Protein AF-A0A529LFW7-F1 (afdb_monomer)

Secondary structure (DSSP, 8-state):
--------HHHHHHHHHHHHHHHHHHHHHHHT---TT-TTHHHHHHHHHHHHHHHHHHHHHHHHHTT--HHHHHHHHHHHHHHHHHHHHHHH-

Neares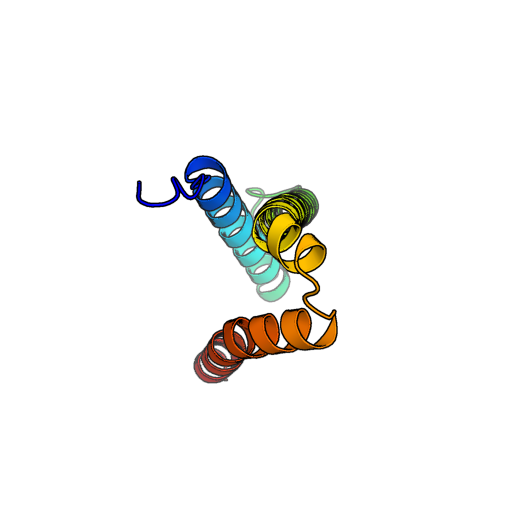t PDB structures (foldseek):
  9f1b-assembly1_Bh  TM=6.950E-01  e=3.339E+00  Oryctolagus cuniculus
  7oyc-assembly1_h1  TM=5.357E-01  e=6.416E+00  Xenopus laevis

pLDDT: mean 83.76, std 14.05, range [40.62, 96.19]

Radius of gyration: 16.79 Å; Cα contacts (8 Å, |Δi|>4): 27; chains: 1; bounding box: 48×30×41 Å

Solvent-accessible surface area (backbone atoms only — not comparable to full-atom values): 5463 Å² total; per-residue (Å²): 133,80,80,83,71,86,72,58,62,70,58,55,50,50,37,51,53,22,48,52,48,33,52,54,42,53,52,30,69,75,66,72,54,90,67,86,85,60,91,52,38,66,59,28,46,51,51,30,51,53,54,48,51,53,55,50,49,66,77,38,46,70,45,46,76,72,66,54,49,73,63,60,55,49,52,60,45,47,71,64,48,49,63,57,51,53,50,50,48,66,72,74,106

Foldseek 3Di:
DPPPPPDPVVLVVLLVVLVVLLVVVVVCVVVVDPDVPPPCSVVSVVSNVVSVVVVLCVVCVVVVVVPDDPVNVVVVVCVVVVVVVVVVVVVVD

Sequence (93 aa):
MRPETTHFDALHGLRGIAAVLVMLGHFRELTAQHLDLAPSGFLAVDLFFLLSGFVIAHAYDDKFRKGMSFREFAEARIVRLYPLYFAGIGIAA

Mean predicted aligned error: 7.42 Å

Structure (mmCIF, N/CA/C/O backbone):
data_AF-A0A529LFW7-F1
#
_entry.id   AF-A0A529LFW7-F1
#
loop_
_atom_site.group_PDB
_atom_site.id
_atom_site.type_symbol
_atom_site.label_atom_id
_atom_site.label_alt_id
_atom_site.label_comp_id
_atom_site.label_asym_id
_atom_site.label_entity_id
_atom_site.label_seq_id
_atom_site.pdbx_PDB_ins_code
_atom_site.Cartn_x
_atom_site.Cartn_y
_atom_site.Cartn_z
_atom_site.occupancy
_atom_site.B_iso_or_equiv
_atom_site.auth_seq_id
_atom_site.auth_comp_id
_atom_site.auth_asym_id
_atom_site.auth_atom_id
_atom_site.pdbx_PDB_model_num
ATOM 1 N N . MET A 1 1 ? -28.289 6.096 7.960 1.00 40.62 1 MET A N 1
ATOM 2 C CA . MET A 1 1 ? -27.082 6.616 7.284 1.00 40.62 1 MET A CA 1
ATOM 3 C C . MET A 1 1 ? -26.101 5.475 7.096 1.00 40.62 1 MET A C 1
ATOM 5 O O . MET A 1 1 ? -25.720 4.866 8.087 1.00 40.62 1 MET A O 1
ATOM 9 N N . ARG A 1 2 ? -25.738 5.139 5.854 1.00 42.59 2 ARG A N 1
ATOM 10 C CA . ARG A 1 2 ? -24.574 4.278 5.600 1.00 42.59 2 ARG A CA 1
ATOM 11 C C . ARG A 1 2 ? -23.335 5.115 5.944 1.00 42.59 2 ARG A C 1
ATOM 13 O O . ARG A 1 2 ? -23.352 6.297 5.612 1.00 42.59 2 ARG A O 1
ATOM 20 N N . PRO A 1 3 ? -22.334 4.588 6.663 1.00 46.16 3 PRO A N 1
ATOM 21 C CA . PRO A 1 3 ? -21.119 5.347 6.911 1.00 46.16 3 PRO A CA 1
ATOM 22 C C . PRO A 1 3 ? -20.499 5.682 5.552 1.00 46.16 3 PRO A C 1
ATOM 24 O O . PRO A 1 3 ? -20.189 4.774 4.782 1.00 46.16 3 PRO A O 1
ATOM 27 N N . GLU A 1 4 ? -20.390 6.973 5.245 1.00 53.16 4 GLU A N 1
ATOM 28 C CA . GLU A 1 4 ? -19.600 7.492 4.131 1.00 53.16 4 GLU A CA 1
ATOM 29 C C . GLU A 1 4 ? -18.149 7.086 4.412 1.00 53.16 4 GLU A C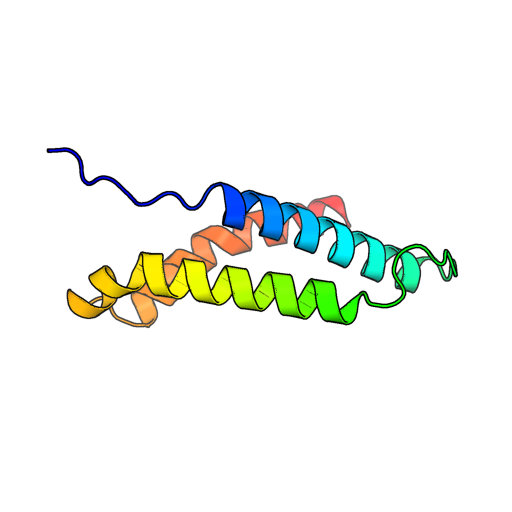 1
ATOM 31 O O . GLU A 1 4 ? -17.426 7.751 5.150 1.00 53.16 4 GLU A O 1
ATOM 36 N N . THR A 1 5 ? -17.739 5.911 3.939 1.00 56.34 5 THR A N 1
ATOM 37 C CA . THR A 1 5 ? -16.338 5.509 3.998 1.00 56.34 5 THR A CA 1
ATOM 38 C C . THR A 1 5 ? -15.599 6.436 3.053 1.00 56.34 5 THR A C 1
ATOM 40 O O . THR A 1 5 ? -15.752 6.290 1.842 1.00 56.34 5 THR A O 1
ATOM 43 N N . THR A 1 6 ? -14.847 7.397 3.586 1.00 61.69 6 THR A N 1
ATOM 44 C CA . THR A 1 6 ? -14.008 8.313 2.810 1.00 61.69 6 THR A CA 1
ATOM 45 C C . THR A 1 6 ? -13.076 7.489 1.919 1.00 61.69 6 THR A C 1
ATOM 47 O O . THR A 1 6 ? -12.069 6.950 2.380 1.00 61.69 6 THR A O 1
ATOM 50 N N . HIS A 1 7 ? -13.460 7.298 0.657 1.00 65.88 7 HIS A N 1
ATOM 51 C CA . HIS A 1 7 ? -12.695 6.513 -0.301 1.00 65.88 7 HIS A CA 1
ATOM 52 C C . HIS A 1 7 ? -11.728 7.463 -0.993 1.00 65.88 7 HIS A C 1
ATOM 54 O O . HIS A 1 7 ? -12.125 8.389 -1.697 1.00 65.88 7 HIS A O 1
ATOM 60 N N . PHE A 1 8 ? -10.438 7.273 -0.744 1.00 81.44 8 PHE A N 1
ATOM 61 C CA . PHE A 1 8 ? -9.408 8.123 -1.325 1.00 81.44 8 PHE A CA 1
ATOM 62 C C . PHE A 1 8 ? -9.000 7.596 -2.702 1.00 81.44 8 PHE A C 1
ATOM 64 O O . PHE A 1 8 ? -7.879 7.119 -2.885 1.00 81.44 8 PHE A O 1
ATOM 71 N N . ASP A 1 9 ? -9.907 7.677 -3.676 1.00 83.12 9 ASP A N 1
ATOM 72 C CA . ASP A 1 9 ? -9.705 7.136 -5.030 1.00 83.12 9 ASP A CA 1
ATOM 73 C C . ASP A 1 9 ? -8.435 7.682 -5.692 1.00 83.12 9 ASP A C 1
ATOM 75 O O . ASP A 1 9 ? -7.654 6.930 -6.277 1.00 83.12 9 ASP A O 1
ATOM 79 N N . ALA A 1 10 ? -8.158 8.976 -5.507 1.00 85.19 10 ALA A N 1
ATOM 80 C CA . ALA A 1 10 ? -6.934 9.607 -5.993 1.00 85.19 10 ALA A CA 1
ATOM 81 C C . ALA A 1 10 ? -5.663 9.001 -5.366 1.00 85.19 10 ALA A C 1
ATOM 83 O O . ALA A 1 10 ? -4.688 8.752 -6.074 1.00 85.19 10 ALA A O 1
ATOM 84 N N . LEU A 1 11 ? -5.666 8.706 -4.058 1.00 86.94 11 LEU A N 1
ATOM 85 C CA . LEU A 1 11 ? -4.518 8.082 -3.385 1.00 86.94 11 LEU A CA 1
ATOM 86 C C . LEU A 1 11 ? -4.359 6.618 -3.803 1.00 86.94 11 LEU A C 1
ATOM 88 O O . LEU A 1 11 ? -3.236 6.136 -3.941 1.00 86.94 11 LEU A O 1
ATOM 92 N N . HIS A 1 12 ? -5.466 5.908 -4.031 1.00 86.31 12 HIS A N 1
ATOM 93 C CA . HIS A 1 12 ? -5.431 4.551 -4.564 1.00 86.31 12 HIS A CA 1
ATOM 94 C C . HIS A 1 12 ? -4.845 4.513 -5.978 1.00 86.31 12 HIS A C 1
ATOM 96 O O . HIS A 1 12 ? -3.980 3.673 -6.239 1.00 86.31 12 HIS A O 1
ATOM 102 N N . GLY A 1 13 ? -5.252 5.444 -6.846 1.00 89.00 13 GLY A N 1
ATOM 103 C CA . GLY A 1 13 ? -4.699 5.605 -8.190 1.00 89.00 13 GLY A CA 1
ATOM 104 C C . GLY A 1 13 ? -3.212 5.952 -8.165 1.00 89.00 13 GLY A C 1
ATOM 105 O O . GLY A 1 13 ? -2.410 5.271 -8.803 1.00 89.00 13 GLY A O 1
ATOM 106 N N . LEU A 1 14 ? -2.816 6.939 -7.355 1.00 91.12 14 LEU A N 1
ATOM 107 C CA . LEU A 1 14 ? -1.416 7.349 -7.228 1.00 91.12 14 LEU A CA 1
ATOM 108 C C . LEU A 1 14 ? -0.530 6.221 -6.683 1.00 91.12 14 LEU A C 1
ATOM 110 O O . LEU A 1 14 ? 0.565 5.993 -7.193 1.00 91.12 14 LEU A O 1
ATOM 114 N N . ARG A 1 15 ? -1.020 5.458 -5.701 1.00 91.88 15 ARG A N 1
ATOM 115 C CA . ARG A 1 15 ? -0.333 4.259 -5.208 1.00 91.88 15 ARG A CA 1
ATOM 116 C C . ARG A 1 15 ? -0.184 3.202 -6.306 1.00 91.88 15 ARG A C 1
ATOM 118 O O . ARG A 1 15 ? 0.852 2.551 -6.366 1.00 91.88 15 ARG A O 1
ATOM 125 N N . GLY A 1 16 ? -1.190 3.026 -7.162 1.00 91.00 16 GLY A N 1
ATOM 126 C CA . GLY A 1 16 ? -1.114 2.128 -8.318 1.00 91.00 16 GLY A CA 1
ATOM 127 C C . GLY A 1 16 ? -0.015 2.541 -9.299 1.00 91.00 16 GLY A C 1
ATOM 128 O O . GLY A 1 16 ? 0.807 1.711 -9.677 1.00 91.00 16 GLY A O 1
ATOM 129 N N . ILE A 1 17 ? 0.059 3.833 -9.632 1.00 92.19 17 ILE A N 1
ATOM 130 C CA . ILE A 1 17 ? 1.129 4.389 -10.477 1.00 92.19 17 ILE A CA 1
ATOM 131 C C . ILE A 1 17 ? 2.497 4.146 -9.831 1.00 92.19 17 ILE A C 1
ATOM 133 O O . ILE A 1 17 ? 3.402 3.629 -10.484 1.00 92.19 17 ILE A O 1
ATOM 137 N N . ALA A 1 18 ? 2.638 4.449 -8.537 1.00 91.38 18 ALA A N 1
ATOM 138 C CA . ALA A 1 18 ? 3.877 4.214 -7.803 1.00 91.38 18 ALA A CA 1
ATOM 139 C C . ALA A 1 18 ? 4.276 2.727 -7.822 1.00 91.38 18 ALA A C 1
ATOM 141 O O . ALA A 1 18 ? 5.425 2.414 -8.108 1.00 91.38 18 ALA A O 1
ATOM 142 N N . ALA A 1 19 ? 3.331 1.803 -7.619 1.00 92.00 19 ALA A N 1
ATOM 143 C CA . ALA A 1 19 ? 3.597 0.364 -7.667 1.00 92.00 19 ALA A CA 1
ATOM 144 C C . ALA A 1 19 ? 4.123 -0.101 -9.036 1.00 92.00 19 ALA A C 1
ATOM 146 O O . ALA A 1 19 ? 5.064 -0.891 -9.093 1.00 92.00 19 ALA A O 1
ATOM 147 N N . VAL A 1 20 ? 3.556 0.411 -10.135 1.00 90.88 20 VAL A N 1
ATOM 148 C CA . VAL A 1 20 ? 4.028 0.101 -11.495 1.00 90.88 20 VAL A CA 1
ATOM 149 C C . VAL A 1 20 ? 5.445 0.630 -11.708 1.00 90.88 20 VAL A C 1
ATOM 151 O O . VAL A 1 20 ? 6.293 -0.097 -12.218 1.00 90.88 20 VAL A O 1
ATOM 154 N N . LEU A 1 21 ? 5.736 1.858 -11.271 1.00 88.69 21 LEU A N 1
ATOM 155 C CA . LEU A 1 21 ? 7.085 2.424 -11.357 1.00 88.69 21 LEU A CA 1
ATOM 156 C C . LEU A 1 21 ? 8.106 1.608 -10.546 1.00 88.69 21 LEU A C 1
ATOM 158 O O . LEU A 1 21 ? 9.207 1.357 -11.032 1.00 88.69 21 LEU A O 1
ATOM 162 N N . VAL A 1 22 ? 7.732 1.135 -9.351 1.00 88.50 22 VAL A N 1
ATOM 163 C CA . VAL A 1 22 ? 8.570 0.250 -8.521 1.00 88.50 22 VAL A CA 1
ATOM 164 C C . VAL A 1 22 ? 8.826 -1.090 -9.212 1.00 88.50 22 VAL A C 1
ATOM 166 O O . VAL A 1 22 ? 9.966 -1.555 -9.239 1.00 88.50 22 VAL A O 1
ATOM 169 N N . MET A 1 23 ? 7.793 -1.701 -9.799 1.00 86.88 23 MET A N 1
ATOM 170 C CA . MET A 1 23 ? 7.910 -2.956 -10.549 1.00 86.88 23 MET A CA 1
ATOM 171 C C . MET A 1 23 ? 8.851 -2.804 -11.752 1.00 86.88 23 MET A C 1
ATOM 173 O O . MET A 1 23 ? 9.748 -3.624 -11.938 1.00 86.88 23 MET A O 1
ATOM 177 N N . LEU A 1 24 ? 8.688 -1.735 -12.540 1.00 84.94 24 LEU A N 1
ATOM 178 C CA . LEU A 1 24 ? 9.570 -1.431 -13.670 1.00 84.94 24 LEU A CA 1
ATOM 179 C C . LEU A 1 24 ? 11.012 -1.176 -13.211 1.00 84.94 24 LEU A C 1
ATOM 181 O O . LEU A 1 24 ? 11.946 -1.591 -13.892 1.00 84.94 24 LEU A O 1
ATOM 185 N N . GLY A 1 25 ? 11.205 -0.547 -12.047 1.00 80.12 25 GLY A N 1
ATOM 186 C CA . GLY A 1 25 ? 12.518 -0.379 -11.423 1.00 80.12 25 GLY A CA 1
ATOM 187 C C . GLY A 1 25 ? 13.224 -1.711 -11.150 1.00 80.12 25 GLY A C 1
ATOM 188 O O . GLY A 1 25 ? 14.349 -1.902 -11.604 1.00 80.12 25 GLY A O 1
ATOM 189 N N . HIS A 1 26 ? 12.543 -2.661 -10.502 1.00 83.31 26 HIS A N 1
ATOM 190 C CA . HIS A 1 26 ? 13.102 -3.994 -10.228 1.00 83.31 26 HIS A CA 1
ATOM 191 C C . HIS A 1 26 ? 13.339 -4.806 -11.512 1.00 83.31 26 HIS A C 1
ATOM 193 O O . HIS A 1 26 ? 14.341 -5.508 -11.630 1.00 83.31 26 HIS A O 1
ATOM 199 N N . PHE A 1 27 ? 12.455 -4.690 -12.510 1.00 79.94 27 PHE A N 1
ATOM 200 C CA . PHE A 1 27 ? 12.631 -5.372 -13.797 1.00 79.94 27 PHE A CA 1
ATOM 201 C C . PHE A 1 27 ? 13.875 -4.879 -14.557 1.00 79.94 27 PHE A C 1
ATOM 203 O O . PHE A 1 27 ? 14.553 -5.666 -15.219 1.00 79.94 27 PHE A O 1
ATOM 210 N N . ARG A 1 28 ? 14.221 -3.589 -14.436 1.00 73.81 28 ARG A N 1
ATOM 211 C CA . ARG A 1 28 ? 15.460 -3.028 -15.005 1.00 73.81 28 ARG A CA 1
ATOM 212 C C . ARG A 1 28 ? 16.707 -3.580 -14.326 1.00 73.81 28 ARG A C 1
ATOM 214 O O . ARG A 1 28 ? 17.657 -3.931 -15.021 1.00 73.81 28 ARG A O 1
ATOM 221 N N . GLU A 1 29 ? 16.696 -3.668 -12.997 1.00 72.12 29 GLU A N 1
ATOM 222 C CA . GLU A 1 29 ? 17.808 -4.232 -12.222 1.00 72.12 29 GLU A CA 1
ATOM 223 C C . GLU A 1 29 ? 18.040 -5.706 -12.577 1.00 72.12 29 GLU A C 1
ATOM 225 O O . GLU A 1 29 ? 19.179 -6.134 -12.740 1.00 72.12 29 GLU A O 1
ATOM 230 N N . LEU A 1 30 ? 16.959 -6.452 -12.825 1.00 74.50 30 LEU A N 1
ATOM 231 C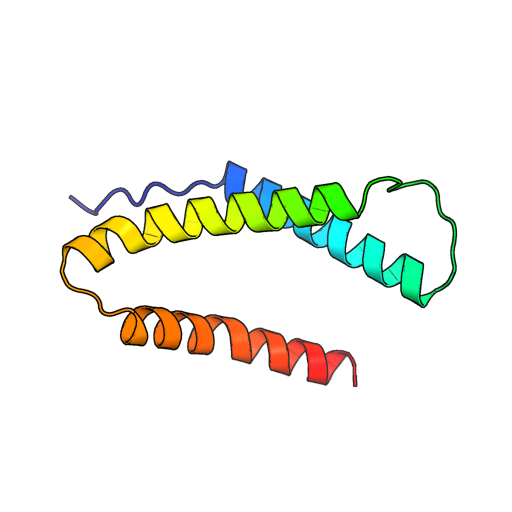 CA . LEU A 1 30 ? 17.025 -7.849 -13.251 1.00 74.50 30 LEU A CA 1
ATOM 232 C C . LEU A 1 30 ? 17.530 -8.034 -14.695 1.00 74.50 30 LEU A C 1
ATOM 234 O O . LEU A 1 30 ? 18.226 -9.006 -14.977 1.00 74.50 30 LEU A O 1
ATOM 238 N N . THR A 1 31 ? 17.184 -7.133 -15.622 1.00 75.19 31 THR A N 1
ATOM 239 C CA . THR A 1 31 ? 17.521 -7.262 -17.058 1.00 75.19 31 THR A CA 1
ATOM 240 C C . THR A 1 31 ? 18.789 -6.510 -17.483 1.00 75.19 31 THR A C 1
ATOM 242 O O . THR A 1 31 ? 19.162 -6.569 -18.655 1.00 75.19 31 THR A O 1
ATOM 245 N N . ALA A 1 32 ? 19.451 -5.798 -16.561 1.00 66.19 32 ALA A N 1
ATOM 246 C CA . ALA A 1 32 ? 20.615 -4.938 -16.815 1.00 66.19 32 ALA A CA 1
ATOM 247 C C . ALA A 1 32 ? 20.404 -3.888 -17.932 1.00 66.19 32 ALA A C 1
ATOM 249 O O . ALA A 1 32 ? 21.362 -3.353 -18.494 1.00 66.19 32 ALA A O 1
ATOM 250 N N . GLN A 1 33 ? 19.149 -3.563 -18.266 1.00 66.81 33 GLN A N 1
ATOM 251 C CA . GLN A 1 33 ? 18.831 -2.557 -19.275 1.00 66.81 33 GLN A CA 1
ATOM 252 C C . GLN A 1 33 ? 18.798 -1.156 -18.648 1.00 66.81 33 GLN A C 1
ATOM 254 O O . GLN A 1 33 ? 17.881 -0.784 -17.907 1.00 66.81 33 GLN A O 1
ATOM 259 N N . HIS A 1 34 ? 19.795 -0.336 -18.991 1.00 58.88 34 HIS A N 1
ATOM 260 C CA . HIS A 1 34 ? 19.860 1.085 -18.639 1.00 58.88 34 HIS A CA 1
ATOM 261 C C . HIS A 1 34 ? 18.890 1.919 -19.494 1.00 58.88 34 HIS A C 1
ATOM 263 O O . HIS A 1 34 ? 19.297 2.724 -20.323 1.00 58.88 34 HIS A O 1
ATOM 269 N N . LEU A 1 35 ? 17.583 1.715 -19.321 1.00 54.94 35 LEU A N 1
ATOM 270 C CA . LEU A 1 35 ? 16.562 2.545 -19.961 1.00 54.94 35 LEU A CA 1
ATOM 271 C C . LEU A 1 35 ? 16.235 3.745 -19.057 1.00 54.94 35 LEU A C 1
ATOM 273 O O . LEU A 1 35 ? 15.640 3.563 -18.002 1.00 54.94 35 LEU A O 1
ATOM 277 N N . ASP A 1 36 ? 16.622 4.959 -19.449 1.00 57.66 36 ASP A N 1
ATOM 278 C CA . ASP A 1 36 ? 16.646 6.197 -18.634 1.00 57.66 36 ASP A CA 1
ATOM 279 C C . ASP A 1 36 ? 15.272 6.763 -18.185 1.00 57.66 36 ASP A C 1
ATOM 281 O O . ASP A 1 36 ? 15.133 7.926 -17.815 1.00 57.66 36 ASP A O 1
ATOM 285 N N . LEU A 1 37 ? 14.219 5.944 -18.195 1.00 54.53 37 LEU A N 1
ATOM 286 C CA . LEU A 1 37 ? 12.832 6.358 -17.952 1.00 54.53 37 LEU A CA 1
ATOM 287 C C . LEU A 1 37 ? 12.461 6.495 -16.464 1.00 54.53 37 LEU A C 1
ATOM 289 O O . LEU A 1 37 ? 11.400 7.026 -16.150 1.00 54.53 37 LEU A O 1
ATOM 293 N N . ALA A 1 38 ? 13.305 6.021 -15.542 1.00 56.12 38 ALA A N 1
ATOM 294 C CA . ALA A 1 38 ? 13.086 6.172 -14.099 1.00 56.12 38 ALA A CA 1
ATOM 295 C C . ALA A 1 38 ? 14.419 6.278 -13.331 1.00 56.12 38 ALA A C 1
ATOM 297 O O . ALA A 1 38 ? 14.870 5.293 -12.742 1.00 56.12 38 ALA A O 1
ATOM 298 N N . PRO A 1 39 ? 15.083 7.446 -13.328 1.00 57.94 39 PRO A N 1
ATOM 299 C CA . PRO A 1 39 ? 16.310 7.673 -12.552 1.00 57.94 39 PRO A CA 1
ATOM 300 C C . PRO A 1 39 ? 16.091 7.544 -11.033 1.00 57.94 39 PRO A C 1
ATOM 302 O O . PRO A 1 39 ? 17.028 7.348 -10.268 1.00 57.94 39 PRO A O 1
ATOM 305 N N . SER A 1 40 ? 14.835 7.651 -10.596 1.00 65.50 40 SER A N 1
ATOM 306 C CA . SER A 1 40 ? 14.414 7.835 -9.211 1.00 65.50 40 SER A CA 1
ATOM 307 C C . SER A 1 40 ? 13.520 6.703 -8.689 1.00 65.50 40 SER A C 1
ATOM 309 O O . SER A 1 40 ? 12.577 6.957 -7.943 1.00 65.50 40 SER A O 1
ATOM 311 N N . GLY A 1 41 ? 13.798 5.443 -9.049 1.00 71.25 41 GLY A N 1
ATOM 312 C CA . GLY A 1 41 ? 13.022 4.285 -8.568 1.00 71.25 41 GLY A CA 1
ATOM 313 C C . GLY A 1 41 ? 12.810 4.275 -7.044 1.00 71.25 41 GLY A C 1
ATOM 314 O O . GLY A 1 41 ? 11.714 3.974 -6.578 1.00 71.25 41 GLY A O 1
ATOM 315 N N . PHE A 1 42 ? 13.805 4.734 -6.280 1.00 80.00 42 PHE A N 1
ATOM 316 C CA . PHE A 1 42 ? 13.724 4.917 -4.826 1.00 80.00 42 PHE A CA 1
ATOM 317 C C . PHE A 1 42 ? 12.613 5.887 -4.381 1.00 80.00 42 PHE A C 1
ATOM 319 O O . PHE A 1 42 ? 11.880 5.579 -3.449 1.00 80.00 42 PHE A O 1
A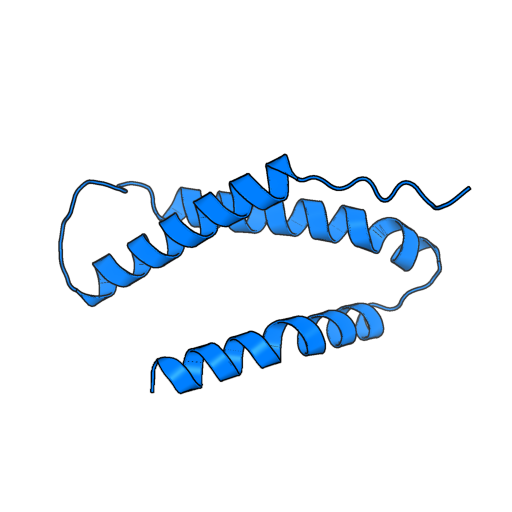TOM 326 N N . LEU A 1 43 ? 12.391 6.999 -5.092 1.00 86.94 43 LEU A N 1
ATOM 327 C CA . LEU A 1 43 ? 11.300 7.932 -4.771 1.00 86.94 43 LEU A CA 1
ATOM 328 C C . LEU A 1 43 ? 9.917 7.310 -5.006 1.00 86.94 43 LEU A C 1
ATOM 330 O O . LEU A 1 43 ? 8.977 7.612 -4.274 1.00 86.94 43 LEU A O 1
ATOM 334 N N . ALA A 1 44 ? 9.774 6.440 -6.012 1.00 88.88 44 ALA A N 1
ATOM 335 C CA . ALA A 1 44 ? 8.518 5.727 -6.241 1.00 88.88 44 ALA A CA 1
ATOM 336 C C . ALA A 1 44 ? 8.222 4.734 -5.105 1.00 88.88 44 ALA A C 1
ATOM 338 O O . ALA A 1 44 ? 7.069 4.605 -4.688 1.00 88.88 44 ALA A O 1
ATOM 339 N N . VAL A 1 45 ? 9.262 4.079 -4.576 1.00 90.00 45 VAL A N 1
ATOM 340 C CA . VAL A 1 45 ? 9.171 3.211 -3.395 1.00 90.00 45 VAL A CA 1
ATOM 341 C C . VAL A 1 45 ? 8.733 4.018 -2.169 1.00 90.00 45 VAL A C 1
ATOM 343 O O . VAL A 1 45 ? 7.742 3.659 -1.528 1.00 90.00 45 VAL A O 1
ATOM 346 N N . ASP A 1 46 ? 9.403 5.139 -1.891 1.00 92.38 46 ASP A N 1
ATOM 347 C CA . ASP A 1 46 ? 9.073 6.017 -0.763 1.00 92.38 46 ASP A CA 1
ATOM 348 C C . ASP A 1 46 ? 7.631 6.528 -0.856 1.00 92.38 46 ASP A C 1
ATOM 350 O O . ASP A 1 46 ? 6.861 6.431 0.103 1.00 92.38 46 ASP A O 1
ATOM 354 N N . LEU A 1 47 ? 7.219 6.999 -2.038 1.00 91.62 47 LEU A N 1
ATOM 355 C CA . LEU A 1 47 ? 5.855 7.459 -2.286 1.00 91.62 47 LEU A CA 1
ATOM 356 C C . LEU A 1 47 ? 4.828 6.338 -2.064 1.00 91.62 47 LEU A C 1
ATOM 358 O O . LEU A 1 47 ? 3.810 6.555 -1.402 1.00 91.62 47 LEU A O 1
ATOM 362 N N . PHE A 1 48 ? 5.084 5.134 -2.585 1.00 93.56 48 PHE A N 1
ATOM 363 C CA . PHE A 1 48 ? 4.194 3.987 -2.410 1.00 93.56 48 PHE A CA 1
ATOM 364 C C . PHE A 1 48 ? 3.998 3.643 -0.927 1.00 93.56 48 PHE A C 1
ATOM 366 O O . PHE A 1 48 ? 2.859 3.429 -0.485 1.00 93.56 48 PHE A O 1
ATOM 373 N N . PHE A 1 49 ? 5.084 3.605 -0.150 1.00 93.31 49 PHE A N 1
ATOM 374 C CA . PHE A 1 49 ? 5.025 3.278 1.272 1.00 93.31 49 PHE A CA 1
ATOM 375 C C . PHE A 1 49 ? 4.378 4.384 2.106 1.00 93.31 49 PHE A C 1
ATOM 377 O O . PHE A 1 49 ? 3.545 4.067 2.957 1.00 93.31 49 PHE A O 1
ATOM 384 N N . LEU A 1 50 ? 4.666 5.658 1.828 1.00 94.44 50 LEU A N 1
ATOM 385 C CA . LEU A 1 50 ? 4.042 6.792 2.516 1.00 94.44 50 LEU A CA 1
ATOM 386 C C . LEU A 1 50 ? 2.521 6.820 2.309 1.00 94.44 50 LEU A C 1
ATOM 388 O O . LEU A 1 50 ? 1.765 6.892 3.281 1.00 94.44 50 LEU A O 1
ATOM 392 N N . LEU A 1 51 ? 2.053 6.681 1.062 1.00 94.00 51 LEU A N 1
ATOM 393 C CA . LEU A 1 51 ? 0.617 6.638 0.754 1.00 94.00 51 LEU A CA 1
ATOM 394 C C . LEU A 1 51 ? -0.060 5.423 1.386 1.00 94.00 51 LEU A C 1
ATOM 396 O O . LEU A 1 51 ? -1.168 5.522 1.919 1.00 94.00 51 LEU A O 1
ATOM 400 N N . SER A 1 52 ? 0.607 4.268 1.348 1.00 92.75 52 SER A N 1
ATOM 401 C CA . SER A 1 52 ? 0.101 3.058 1.988 1.00 92.75 52 SER A CA 1
ATOM 402 C C . SER A 1 52 ? -0.034 3.260 3.493 1.00 92.75 52 SER A C 1
ATOM 404 O O . SER A 1 52 ? -1.104 2.988 4.029 1.00 92.75 52 SER A O 1
ATOM 406 N N . GLY A 1 53 ? 0.994 3.788 4.162 1.00 92.69 53 GLY A N 1
ATOM 407 C CA . GLY A 1 53 ? 0.982 4.087 5.594 1.00 92.69 53 GLY A CA 1
ATOM 408 C C . GLY A 1 53 ? -0.150 5.035 5.989 1.00 92.69 53 GLY A C 1
ATOM 409 O O . GLY A 1 53 ? -0.895 4.733 6.919 1.00 92.69 53 GLY A O 1
ATOM 410 N N . PHE A 1 54 ? -0.350 6.116 5.232 1.00 93.12 54 PHE A N 1
ATOM 411 C CA . PHE A 1 54 ? -1.447 7.059 5.456 1.00 93.12 54 PHE A CA 1
ATOM 412 C C . PHE A 1 54 ? -2.829 6.390 5.370 1.00 93.12 54 PHE A C 1
ATOM 414 O O . PHE A 1 54 ? -3.625 6.478 6.305 1.00 93.12 54 PHE A O 1
ATOM 421 N N . VAL A 1 55 ? -3.105 5.666 4.278 1.00 91.38 55 VAL A N 1
ATOM 422 C CA . VAL A 1 55 ? -4.395 4.976 4.080 1.00 91.38 55 VAL A CA 1
ATOM 423 C C . VAL A 1 55 ? -4.627 3.925 5.165 1.00 91.38 55 VAL A C 1
ATOM 425 O O . VAL A 1 55 ? -5.742 3.749 5.651 1.00 91.38 55 VAL A O 1
ATOM 428 N N . ILE A 1 56 ? -3.568 3.217 5.555 1.00 91.50 56 ILE A N 1
ATOM 429 C CA . ILE A 1 56 ? -3.589 2.224 6.626 1.00 91.50 56 ILE A CA 1
ATOM 430 C C . ILE A 1 56 ? -3.950 2.868 7.963 1.00 91.50 56 ILE A C 1
ATOM 432 O O . ILE A 1 56 ? -4.836 2.354 8.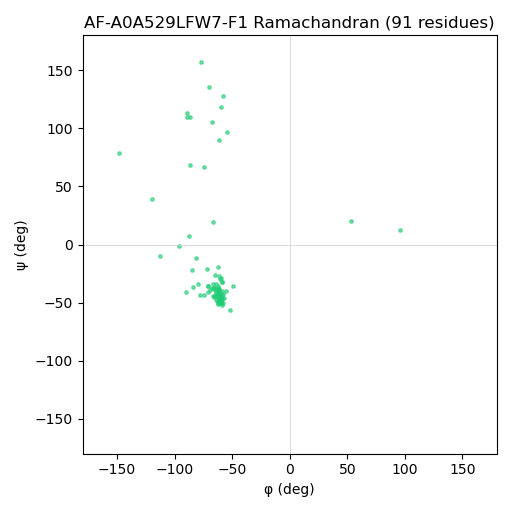641 1.00 91.50 56 ILE A O 1
ATOM 436 N N . ALA A 1 57 ? -3.274 3.956 8.332 1.00 92.06 57 ALA A N 1
ATOM 437 C CA . ALA A 1 57 ? -3.529 4.658 9.579 1.00 92.06 57 ALA A CA 1
ATOM 438 C C . ALA A 1 57 ? -4.982 5.138 9.619 1.00 92.06 57 ALA A C 1
ATOM 440 O O . ALA A 1 57 ? -5.712 4.783 10.536 1.00 92.06 57 ALA A O 1
ATOM 441 N N . HIS A 1 58 ? -5.445 5.813 8.565 1.00 91.00 58 HIS A N 1
ATOM 442 C CA . HIS A 1 58 ? -6.816 6.312 8.490 1.00 91.00 58 HIS A CA 1
ATOM 443 C C . HIS A 1 58 ? -7.873 5.195 8.555 1.00 91.00 58 HIS A C 1
ATOM 445 O O . HIS A 1 58 ? -8.862 5.312 9.271 1.00 91.00 58 HIS A O 1
ATOM 451 N N . ALA A 1 59 ? -7.666 4.077 7.850 1.00 90.31 59 ALA A N 1
ATOM 452 C CA . ALA A 1 59 ? -8.639 2.982 7.799 1.00 90.31 59 ALA A CA 1
ATOM 453 C C . ALA A 1 59 ? -8.750 2.173 9.106 1.00 90.31 59 ALA A C 1
ATOM 455 O O . ALA A 1 59 ? -9.736 1.453 9.305 1.00 90.31 59 ALA A O 1
ATOM 456 N N . TYR A 1 60 ? -7.728 2.229 9.963 1.00 92.50 60 TYR A N 1
ATOM 457 C CA . TYR A 1 60 ? -7.679 1.475 11.215 1.00 92.50 60 TYR A CA 1
ATOM 458 C C . TYR A 1 60 ? -7.732 2.353 12.468 1.00 92.50 60 TYR A C 1
ATOM 460 O O . TYR A 1 60 ? -7.944 1.791 13.538 1.00 92.50 60 TYR A O 1
ATOM 468 N N . ASP A 1 61 ? -7.618 3.680 12.355 1.00 92.88 61 ASP A N 1
ATOM 469 C CA . ASP A 1 61 ? -7.640 4.612 13.493 1.00 92.88 61 ASP A CA 1
ATOM 470 C C . ASP A 1 61 ? -8.859 4.375 14.397 1.00 92.88 61 ASP A C 1
ATOM 472 O O . ASP A 1 61 ? -8.729 3.982 15.557 1.00 92.88 61 ASP A O 1
ATOM 476 N N . ASP A 1 62 ? -10.062 4.443 13.825 1.00 92.25 62 ASP A N 1
ATOM 477 C CA . ASP A 1 62 ? -11.307 4.184 14.553 1.00 92.25 62 ASP A CA 1
ATOM 478 C C . ASP A 1 62 ? -11.393 2.769 15.140 1.00 92.25 62 ASP A C 1
ATOM 480 O O . ASP A 1 62 ? -12.049 2.561 16.161 1.00 92.25 62 ASP A O 1
ATOM 484 N N . LYS A 1 63 ? -10.758 1.775 14.509 1.00 92.50 63 LYS A N 1
ATOM 485 C CA . LYS A 1 63 ? -10.770 0.388 14.997 1.00 92.50 63 LYS A CA 1
ATOM 486 C C . LYS A 1 63 ? -9.863 0.236 16.211 1.00 92.50 63 LYS A C 1
ATOM 488 O O . LYS A 1 63 ? -10.279 -0.366 17.197 1.00 92.50 63 LYS A O 1
ATOM 493 N N . PHE A 1 64 ? -8.671 0.828 16.168 1.00 94.06 64 PHE A N 1
ATOM 494 C CA . PHE A 1 64 ? -7.767 0.888 17.314 1.00 94.06 64 PHE A CA 1
ATOM 495 C C . PHE A 1 64 ? -8.399 1.654 18.476 1.00 94.06 64 PHE A C 1
ATOM 497 O O . PHE A 1 64 ? -8.388 1.167 19.604 1.00 94.06 64 PHE A O 1
ATOM 504 N N . ARG A 1 65 ? -9.063 2.785 18.204 1.00 93.25 65 ARG A N 1
ATOM 505 C CA . ARG A 1 65 ? -9.808 3.546 19.224 1.00 93.25 65 ARG A CA 1
ATOM 506 C C . ARG A 1 65 ? -10.960 2.753 19.849 1.00 93.25 65 ARG A C 1
ATOM 508 O O . ARG A 1 65 ? -11.315 3.004 20.995 1.00 93.25 65 ARG A O 1
ATOM 515 N N . LYS A 1 66 ? -11.525 1.784 19.123 1.00 94.88 66 LYS A N 1
ATOM 516 C CA . LYS A 1 66 ? -12.567 0.856 19.603 1.00 94.88 66 LYS A CA 1
ATOM 517 C C . LYS A 1 66 ? -12.011 -0.406 20.277 1.00 94.88 66 LYS A C 1
ATOM 519 O O . LYS A 1 66 ? -12.789 -1.297 20.599 1.00 94.88 66 LYS A O 1
ATOM 524 N N . GLY A 1 67 ? -10.699 -0.480 20.509 1.00 94.75 67 GLY A N 1
ATOM 525 C CA . GL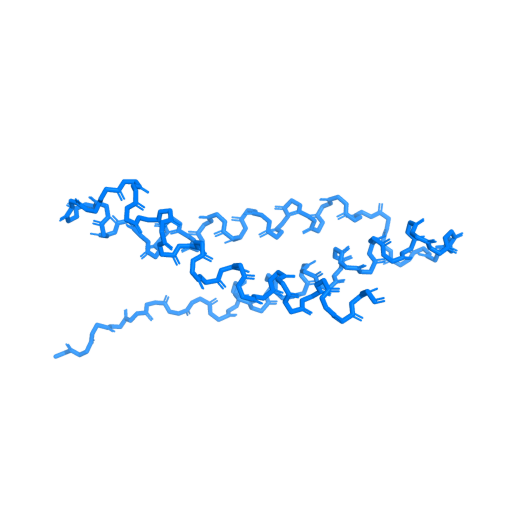Y A 1 67 ? -10.063 -1.570 21.250 1.00 94.75 67 GLY A CA 1
ATOM 526 C C . GLY A 1 67 ? -9.494 -2.701 20.393 1.00 94.75 67 GLY A C 1
ATOM 527 O O . GLY A 1 67 ? -9.141 -3.737 20.948 1.00 94.75 67 GLY A O 1
ATOM 528 N N . MET A 1 68 ? -9.376 -2.526 19.070 1.00 95.88 68 MET A N 1
ATOM 529 C CA . MET A 1 68 ? -8.668 -3.491 18.221 1.00 95.88 68 MET A CA 1
ATOM 530 C C . MET A 1 68 ? -7.222 -3.661 18.699 1.00 95.88 68 MET A C 1
ATOM 532 O O . MET A 1 68 ? -6.472 -2.693 18.829 1.00 95.88 68 MET A O 1
ATOM 536 N N . SER A 1 69 ? -6.818 -4.906 18.916 1.00 95.75 69 SER A N 1
ATOM 537 C CA . SER A 1 69 ? -5.449 -5.267 19.256 1.00 95.75 69 SER A CA 1
ATOM 538 C C . SER A 1 69 ? -4.537 -5.242 18.026 1.00 95.75 69 SER A C 1
ATOM 540 O O . SER A 1 69 ? -4.960 -5.438 16.883 1.00 95.75 69 SER A O 1
ATOM 542 N N . PHE A 1 70 ? -3.233 -5.076 18.260 1.00 94.06 70 PHE A N 1
ATOM 543 C CA . PHE A 1 70 ? -2.235 -5.193 17.194 1.00 94.06 70 PHE A CA 1
ATOM 544 C C . PHE A 1 70 ? -2.264 -6.572 16.515 1.00 94.06 70 PHE A C 1
ATOM 546 O O . PHE A 1 70 ? -2.030 -6.677 15.312 1.00 94.06 70 PHE A O 1
ATOM 553 N N . ARG A 1 71 ? -2.595 -7.626 17.271 1.00 96.06 71 ARG A N 1
ATOM 554 C CA . ARG A 1 71 ? -2.705 -8.987 16.745 1.00 96.06 71 ARG A CA 1
ATOM 555 C C . ARG A 1 71 ? -3.834 -9.105 15.721 1.00 96.06 71 ARG A C 1
ATOM 557 O O . ARG A 1 71 ? -3.593 -9.606 14.629 1.00 96.06 71 ARG A O 1
ATOM 564 N N . GLU A 1 72 ? -5.022 -8.591 16.030 1.00 95.00 72 GLU A N 1
ATOM 565 C CA . GLU A 1 72 ? -6.161 -8.592 15.099 1.00 95.00 72 GLU A CA 1
ATOM 566 C C . GLU A 1 72 ? -5.857 -7.783 13.829 1.00 95.00 72 GLU A C 1
ATOM 568 O O . GLU A 1 72 ? -6.196 -8.193 12.718 1.00 95.00 72 GLU A O 1
ATOM 573 N N . PHE A 1 73 ? -5.153 -6.657 13.970 1.00 94.31 73 PHE A N 1
ATOM 574 C CA . PHE A 1 73 ? -4.656 -5.883 12.833 1.00 94.31 73 PHE A CA 1
ATOM 575 C C . PHE A 1 73 ? -3.670 -6.681 11.965 1.00 94.31 73 PHE A C 1
ATOM 577 O O . PHE A 1 73 ? -3.775 -6.658 10.735 1.00 94.31 73 PHE A O 1
ATOM 584 N N . ALA A 1 74 ? -2.713 -7.375 12.586 1.00 95.19 74 ALA A N 1
ATOM 585 C CA . AL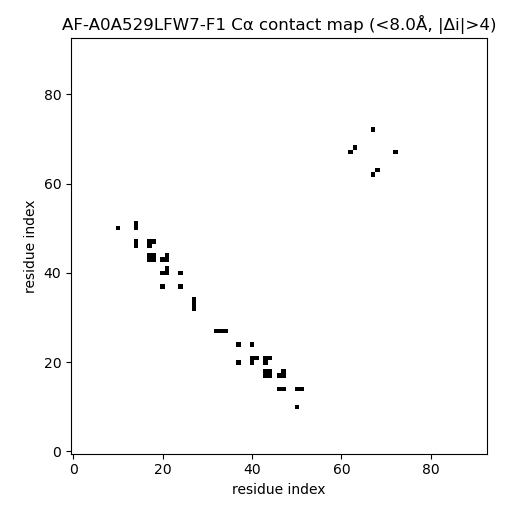A A 1 74 ? -1.713 -8.170 11.884 1.00 95.19 74 ALA A CA 1
ATOM 586 C C . ALA A 1 74 ? -2.354 -9.357 11.148 1.00 95.19 74 ALA A C 1
ATOM 588 O O . ALA A 1 74 ? -2.082 -9.558 9.965 1.00 95.19 74 ALA A O 1
ATOM 589 N N . GLU A 1 75 ? -3.266 -10.084 11.800 1.00 96.19 75 GLU A N 1
ATOM 590 C CA . GLU A 1 75 ? -4.011 -11.197 11.200 1.00 96.19 75 GLU A CA 1
ATOM 591 C C . GLU A 1 75 ? -4.826 -10.729 9.982 1.00 96.19 75 GLU A C 1
ATOM 593 O O . GLU A 1 75 ? -4.704 -11.305 8.896 1.00 96.19 75 GLU A O 1
ATOM 598 N N . ALA A 1 76 ? -5.562 -9.617 10.104 1.00 93.81 76 ALA A N 1
ATOM 599 C CA . ALA A 1 76 ? -6.329 -9.040 8.997 1.00 93.81 76 ALA A CA 1
ATOM 600 C C . ALA A 1 76 ? -5.451 -8.663 7.787 1.00 93.81 76 ALA A C 1
ATOM 602 O O . ALA A 1 76 ? -5.893 -8.730 6.636 1.00 93.81 76 ALA A O 1
ATOM 603 N N . ARG A 1 77 ? -4.197 -8.265 8.024 1.00 92.88 77 ARG A N 1
ATOM 604 C CA . ARG A 1 77 ? -3.241 -7.952 6.953 1.00 92.88 77 ARG A CA 1
ATOM 605 C C . ARG A 1 77 ? -2.648 -9.182 6.310 1.00 92.88 77 ARG A C 1
ATOM 607 O O . ARG A 1 77 ? -2.551 -9.210 5.087 1.00 92.88 77 ARG A O 1
ATOM 614 N N . ILE A 1 78 ? -2.263 -10.173 7.105 1.00 95.19 78 ILE A N 1
ATOM 615 C CA . ILE A 1 78 ? -1.670 -11.415 6.605 1.00 95.19 78 ILE A CA 1
ATOM 616 C C . ILE A 1 78 ? -2.654 -12.105 5.663 1.00 95.19 78 ILE A C 1
ATOM 618 O O . ILE A 1 78 ? -2.299 -12.374 4.517 1.00 95.19 78 ILE A O 1
ATOM 622 N N . VAL A 1 79 ? -3.913 -12.269 6.085 1.00 95.50 79 VAL A N 1
ATOM 623 C CA . VAL A 1 79 ? -4.967 -12.892 5.263 1.00 95.50 79 VAL A CA 1
ATOM 624 C C . VAL A 1 79 ? -5.202 -12.132 3.953 1.00 95.50 79 VAL A C 1
ATOM 626 O O . VAL A 1 79 ? -5.561 -12.738 2.950 1.00 95.50 79 VAL A O 1
ATOM 629 N N . ARG A 1 80 ? -4.963 -10.816 3.920 1.00 91.25 80 ARG A N 1
ATOM 630 C CA . ARG A 1 80 ? -5.107 -10.005 2.705 1.00 91.25 80 ARG A CA 1
ATOM 631 C C . ARG A 1 80 ? -3.874 -10.037 1.792 1.00 91.25 80 ARG A C 1
ATOM 633 O O . ARG A 1 80 ? -4.036 -9.979 0.578 1.00 91.25 80 ARG A O 1
ATOM 640 N N . LEU A 1 81 ? -2.663 -10.067 2.350 1.00 91.62 81 LEU A N 1
ATOM 641 C CA . LEU A 1 81 ? -1.408 -9.939 1.594 1.00 91.62 81 LEU A CA 1
ATOM 642 C C . LEU A 1 81 ? -0.853 -11.286 1.115 1.00 91.62 81 LEU A C 1
ATOM 644 O O . LEU A 1 81 ? -0.387 -11.385 -0.017 1.00 91.62 81 LEU A O 1
ATOM 648 N N . TYR A 1 82 ? -0.912 -12.322 1.955 1.00 93.31 82 TYR A N 1
ATOM 649 C CA . TYR A 1 82 ? -0.281 -13.615 1.676 1.00 93.31 82 TYR A CA 1
ATOM 650 C C . TYR A 1 82 ? -0.883 -14.346 0.468 1.00 93.31 82 TYR A C 1
ATOM 652 O O . TYR A 1 82 ? -0.103 -14.888 -0.313 1.00 93.31 82 TYR A O 1
ATOM 660 N N . PRO A 1 83 ? -2.213 -14.334 0.229 1.00 93.88 83 PRO A N 1
ATOM 661 C CA . PRO A 1 83 ? -2.771 -14.955 -0.972 1.00 93.88 83 PRO A CA 1
ATOM 662 C C . PRO A 1 83 ? -2.187 -14.366 -2.259 1.00 93.88 83 PRO A C 1
ATOM 664 O O . PRO A 1 83 ? -1.824 -15.108 -3.168 1.00 93.88 83 PRO A O 1
ATOM 667 N N . LEU A 1 84 ? -2.039 -13.037 -2.314 1.00 91.38 84 LEU A N 1
ATOM 668 C CA . LEU A 1 84 ? -1.450 -12.361 -3.469 1.00 91.38 84 LEU A CA 1
ATOM 669 C C . LEU A 1 84 ? 0.049 -12.658 -3.592 1.00 91.38 84 LEU A C 1
ATOM 671 O O . LEU A 1 84 ? 0.539 -12.860 -4.698 1.00 91.38 84 LEU A O 1
ATOM 675 N N . TYR A 1 85 ? 0.768 -12.716 -2.470 1.00 90.88 85 TYR A N 1
ATOM 676 C CA . TYR A 1 85 ? 2.191 -13.053 -2.450 1.00 90.88 85 TYR A CA 1
ATOM 677 C C . TYR A 1 85 ? 2.458 -14.461 -3.000 1.00 90.88 85 TYR A C 1
ATOM 679 O O . TYR A 1 85 ? 3.283 -14.620 -3.898 1.00 90.88 85 TYR A O 1
ATOM 687 N N . PHE A 1 86 ? 1.721 -15.473 -2.528 1.00 94.88 86 PHE A N 1
ATOM 688 C CA . PHE A 1 86 ? 1.857 -16.842 -3.032 1.00 94.88 86 PHE A CA 1
ATOM 689 C C . PHE A 1 86 ? 1.430 -16.974 -4.493 1.00 94.88 86 PHE A C 1
ATOM 691 O O . PHE A 1 86 ? 2.091 -17.684 -5.243 1.00 94.88 86 PHE A O 1
ATOM 698 N N . ALA A 1 87 ? 0.377 -16.267 -4.918 1.00 93.44 87 ALA A N 1
ATOM 699 C CA . ALA A 1 87 ? 0.004 -16.213 -6.329 1.00 93.44 87 ALA A CA 1
ATOM 700 C C . ALA A 1 87 ? 1.133 -15.617 -7.187 1.00 93.44 87 ALA A C 1
ATOM 702 O O . ALA A 1 87 ? 1.457 -16.164 -8.235 1.00 93.44 87 ALA A O 1
ATOM 703 N N . GLY A 1 88 ? 1.773 -14.540 -6.721 1.00 87.31 88 GLY A N 1
ATOM 704 C CA . GLY A 1 88 ? 2.924 -13.935 -7.391 1.00 87.31 88 GLY A CA 1
ATOM 705 C C . GLY A 1 88 ? 4.113 -14.889 -7.505 1.00 87.31 88 GLY A C 1
ATOM 706 O O . GLY A 1 88 ? 4.669 -15.028 -8.590 1.00 87.31 88 GLY A O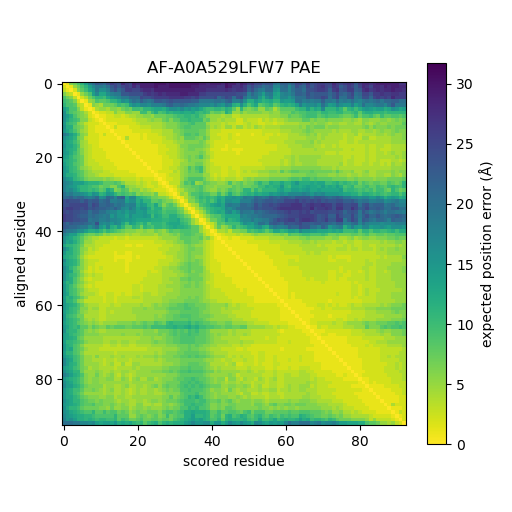 1
ATOM 707 N N . ILE A 1 89 ? 4.459 -15.598 -6.424 1.00 90.56 89 ILE A N 1
ATOM 708 C CA . ILE A 1 89 ? 5.500 -16.638 -6.458 1.00 90.56 89 ILE A CA 1
ATOM 709 C C . ILE A 1 89 ? 5.130 -17.741 -7.446 1.00 90.56 89 ILE A C 1
ATOM 711 O O . ILE A 1 89 ? 5.968 -18.121 -8.248 1.00 90.56 89 ILE A O 1
ATOM 715 N N . GLY A 1 90 ? 3.893 -18.239 -7.416 1.00 91.62 90 GLY A N 1
ATOM 716 C CA . GLY A 1 90 ? 3.457 -19.306 -8.316 1.00 91.62 90 GLY A CA 1
ATOM 717 C C . GLY A 1 90 ? 3.449 -18.911 -9.796 1.00 91.62 90 GLY A C 1
ATOM 718 O O . GLY A 1 90 ? 3.588 -19.783 -10.639 1.00 91.62 90 GLY A O 1
ATOM 719 N N . ILE A 1 91 ? 3.288 -17.621 -10.118 1.00 88.19 91 ILE A N 1
ATOM 72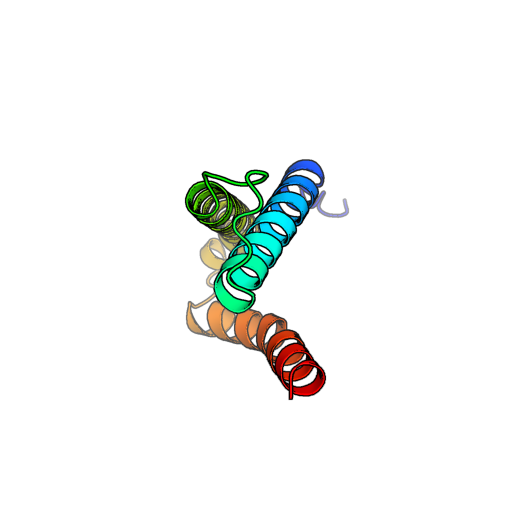0 C CA . ILE A 1 91 ? 3.413 -17.098 -11.491 1.00 88.19 91 ILE A CA 1
ATOM 721 C C . ILE A 1 91 ? 4.886 -16.918 -11.888 1.00 88.19 91 ILE A C 1
ATOM 723 O O . ILE A 1 91 ? 5.222 -17.050 -13.061 1.00 88.19 91 ILE A O 1
ATOM 727 N N . ALA A 1 92 ? 5.743 -16.548 -10.933 1.00 77.38 92 ALA A N 1
ATOM 728 C CA . ALA A 1 92 ? 7.157 -16.271 -11.175 1.00 77.38 92 ALA A CA 1
ATOM 729 C C . ALA A 1 92 ? 8.055 -17.524 -11.155 1.00 77.38 92 ALA A C 1
ATOM 731 O O . ALA A 1 92 ? 9.162 -17.463 -11.690 1.00 77.38 92 ALA A O 1
ATOM 732 N N . ALA A 1 93 ? 7.609 -18.604 -10.507 1.00 70.00 93 ALA A N 1
ATOM 733 C CA . ALA A 1 93 ? 8.264 -19.913 -10.462 1.00 70.00 93 ALA A CA 1
ATOM 734 C C . ALA A 1 93 ? 8.008 -20.718 -11.743 1.00 70.00 93 ALA A C 1
ATOM 736 O O . ALA A 1 93 ? 8.960 -21.399 -12.185 1.00 70.00 93 ALA A O 1
#